Protein AF-A0A7C5N1P1-F1 (afdb_monom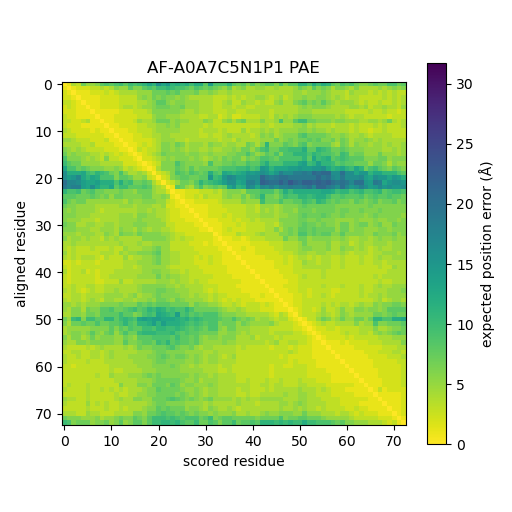er)

Solvent-accessible surface area (backbone atoms only — not comparable to full-atom values): 3959 Å² total; per-residue (Å²): 90,52,58,59,24,19,40,38,52,33,52,38,54,52,48,54,66,75,46,68,89,53,61,67,69,61,56,52,54,54,37,49,66,41,46,54,61,24,53,53,30,46,52,50,44,52,62,71,37,58,86,81,50,56,73,66,56,52,51,50,51,48,50,54,34,32,55,53,34,46,76,75,108

Foldseek 3Di:
DLLVLLLLVLCLVVLLVVVVVDDPVVNVVVSCVSNVVSVVVLVVQCVVCVPVDDPVVSVVVNVVSNVVSNVVD

Structure (mmCIF, N/CA/C/O backbone):
data_AF-A0A7C5N1P1-F1
#
_entry.id   AF-A0A7C5N1P1-F1
#
loop_
_atom_site.group_PDB
_atom_site.id
_atom_site.type_symbol
_atom_site.label_atom_id
_atom_site.label_alt_id
_atom_site.label_comp_id
_atom_site.label_asym_id
_atom_site.label_entity_id
_atom_site.label_seq_id
_atom_site.pdbx_PDB_ins_code
_atom_site.Cartn_x
_atom_site.Cartn_y
_atom_site.Cartn_z
_atom_site.occupancy
_atom_site.B_iso_or_equiv
_atom_site.auth_seq_id
_atom_site.auth_comp_id
_atom_site.auth_asym_id
_atom_site.auth_atom_id
_atom_site.pdbx_PDB_model_num
ATOM 1 N N . MET A 1 1 ? -1.114 -0.365 -9.891 1.00 73.12 1 MET A N 1
ATOM 2 C CA . MET A 1 1 ? -1.214 -1.219 -8.683 1.00 73.12 1 MET A CA 1
ATOM 3 C C . MET A 1 1 ? -0.562 -0.559 -7.477 1.00 73.12 1 MET A C 1
ATOM 5 O O . MET A 1 1 ? -1.265 -0.362 -6.500 1.00 73.12 1 MET A O 1
ATOM 9 N N . LEU A 1 2 ? 0.700 -0.118 -7.565 1.00 81.56 2 LEU A N 1
ATOM 10 C CA . LEU A 1 2 ? 1.390 0.575 -6.461 1.00 81.56 2 LEU A CA 1
ATOM 11 C C . LEU A 1 2 ? 0.644 1.818 -5.954 1.00 81.56 2 LEU A C 1
ATOM 13 O O . LEU A 1 2 ? 0.431 1.948 -4.762 1.00 81.56 2 LEU A O 1
ATOM 17 N N . LEU A 1 3 ? 0.123 2.658 -6.853 1.00 81.62 3 LEU A N 1
ATOM 18 C CA . LEU A 1 3 ? -0.643 3.854 -6.470 1.00 81.62 3 LEU A CA 1
ATOM 19 C C . LEU A 1 3 ? -1.921 3.531 -5.669 1.00 81.62 3 LEU A C 1
ATOM 21 O O . LEU A 1 3 ? -2.269 4.231 -4.727 1.00 81.62 3 LEU A O 1
ATOM 25 N N . LEU A 1 4 ? -2.599 2.431 -6.017 1.00 83.56 4 LEU A N 1
ATOM 26 C CA . LEU A 1 4 ? -3.776 1.954 -5.289 1.00 83.56 4 LEU A CA 1
ATOM 27 C C . LEU A 1 4 ? -3.382 1.355 -3.927 1.00 83.56 4 LEU A C 1
ATOM 29 O O . LEU A 1 4 ? -4.067 1.602 -2.941 1.00 83.56 4 LEU A O 1
ATOM 33 N N . SER A 1 5 ? -2.251 0.639 -3.864 1.00 84.19 5 SER A N 1
ATOM 34 C CA . SER A 1 5 ? -1.628 0.169 -2.614 1.00 84.19 5 SER A CA 1
ATOM 35 C C . SER A 1 5 ? -1.343 1.348 -1.675 1.00 84.19 5 SER A C 1
ATOM 37 O O . SER A 1 5 ? -1.780 1.373 -0.528 1.00 84.19 5 SER A O 1
ATOM 39 N N . SER A 1 6 ? -0.685 2.385 -2.196 1.00 85.38 6 SER A N 1
ATOM 40 C CA . SER A 1 6 ? -0.320 3.593 -1.457 1.00 85.38 6 SER A CA 1
ATOM 41 C C . SER A 1 6 ? -1.539 4.385 -0.958 1.00 85.38 6 SER A C 1
ATOM 43 O O . SER A 1 6 ? -1.508 4.901 0.157 1.00 85.38 6 SER A O 1
ATOM 45 N N . LEU A 1 7 ? -2.634 4.438 -1.727 1.00 85.94 7 LEU A N 1
ATOM 46 C CA . LEU A 1 7 ? -3.901 5.038 -1.283 1.00 85.94 7 LEU A CA 1
ATOM 47 C C . LEU A 1 7 ? -4.536 4.266 -0.120 1.00 85.94 7 LEU A C 1
ATOM 49 O O . LEU A 1 7 ? -4.936 4.878 0.868 1.00 85.94 7 LEU A O 1
ATOM 53 N N . LEU A 1 8 ? -4.613 2.933 -0.208 1.00 86.12 8 LEU A N 1
ATOM 54 C CA . LEU A 1 8 ? -5.159 2.099 0.873 1.00 86.12 8 LEU A CA 1
ATOM 55 C C . LEU A 1 8 ? -4.359 2.270 2.170 1.00 86.12 8 LEU A C 1
ATOM 57 O O . LEU A 1 8 ? -4.953 2.410 3.240 1.00 86.12 8 LEU A O 1
ATOM 61 N N . MET A 1 9 ? -3.030 2.336 2.060 1.00 84.62 9 MET A N 1
ATOM 62 C CA . MET A 1 9 ? -2.139 2.614 3.187 1.00 84.62 9 MET A CA 1
ATOM 63 C C . MET A 1 9 ? -2.428 3.987 3.817 1.00 84.62 9 MET A C 1
ATOM 65 O O . MET A 1 9 ? -2.548 4.088 5.039 1.00 84.62 9 MET A O 1
ATOM 69 N N . ALA A 1 10 ? -2.601 5.033 3.000 1.00 86.56 10 ALA A N 1
ATOM 70 C CA . ALA A 1 10 ? -2.933 6.375 3.482 1.00 86.56 10 ALA A CA 1
ATOM 71 C C . ALA A 1 10 ? -4.275 6.395 4.239 1.00 86.56 10 ALA A C 1
ATOM 73 O O . ALA A 1 10 ? -4.349 6.917 5.353 1.00 86.56 10 ALA A O 1
ATOM 74 N N . PHE A 1 11 ? -5.316 5.748 3.702 1.00 83.88 11 PHE A N 1
ATOM 75 C CA . PHE A 1 11 ? -6.611 5.635 4.382 1.00 83.88 11 PHE A CA 1
ATOM 76 C C . PHE A 1 11 ? -6.540 4.823 5.680 1.00 83.88 11 PHE A C 1
ATOM 78 O O . PHE A 1 11 ? -7.163 5.212 6.670 1.00 83.88 11 PHE A O 1
ATOM 85 N N . ALA A 1 12 ? -5.783 3.723 5.708 1.00 83.81 12 ALA A N 1
ATOM 86 C CA . ALA A 1 12 ? -5.605 2.912 6.912 1.00 83.81 12 ALA A CA 1
ATOM 87 C C . ALA A 1 12 ? -4.904 3.705 8.027 1.00 83.81 12 ALA A C 1
ATOM 89 O O . ALA A 1 12 ? -5.337 3.674 9.183 1.00 83.81 12 ALA A O 1
ATOM 90 N N . TRP A 1 13 ? -3.867 4.466 7.675 1.00 79.94 13 TRP A N 1
ATOM 91 C CA . TRP A 1 13 ? -3.141 5.317 8.614 1.00 79.94 13 TRP A CA 1
ATOM 92 C C . TRP A 1 13 ? -4.010 6.470 9.139 1.00 79.94 13 TRP A C 1
ATOM 94 O O . TRP A 1 13 ? -4.110 6.667 10.355 1.00 79.94 13 TRP A O 1
ATOM 104 N N . LEU A 1 14 ? -4.719 7.178 8.252 1.00 81.50 14 LEU A N 1
ATOM 105 C CA . LEU A 1 14 ? -5.605 8.279 8.643 1.00 81.50 14 LEU A CA 1
ATOM 106 C C . LEU A 1 14 ? -6.789 7.784 9.488 1.00 81.50 14 LEU A C 1
ATOM 108 O O . LEU A 1 14 ? -7.161 8.406 10.486 1.00 81.50 14 LEU A O 1
ATOM 112 N N . GLY A 1 15 ? -7.358 6.635 9.116 1.00 77.88 15 GLY A N 1
ATOM 113 C CA . GLY A 1 15 ? -8.406 5.958 9.872 1.00 77.88 15 GLY A CA 1
ATOM 114 C C . GLY A 1 15 ? -7.945 5.624 11.289 1.00 77.88 15 GLY A C 1
ATOM 115 O O . GLY A 1 15 ? -8.643 5.937 12.254 1.00 77.88 15 GLY A O 1
ATOM 116 N N . HIS A 1 16 ? -6.737 5.082 11.445 1.00 76.25 16 HIS A N 1
ATOM 117 C CA . HIS A 1 16 ? -6.181 4.778 12.762 1.00 76.25 16 HIS A CA 1
ATOM 118 C C . HIS A 1 16 ? -6.047 6.029 13.653 1.00 76.25 16 HIS A C 1
ATOM 120 O O . HIS A 1 16 ? -6.392 5.987 14.835 1.00 76.25 16 HIS A O 1
ATOM 126 N N . ILE A 1 17 ? -5.619 7.168 13.096 1.00 74.62 17 ILE A N 1
ATOM 127 C CA . ILE A 1 17 ? -5.507 8.432 13.848 1.00 74.62 17 ILE A CA 1
ATOM 128 C C . ILE A 1 17 ? -6.889 8.995 14.203 1.00 74.62 17 ILE A C 1
ATOM 130 O O . ILE A 1 17 ? -7.115 9.427 15.337 1.00 74.62 17 ILE A O 1
ATOM 134 N N . ARG A 1 18 ? -7.839 8.968 13.261 1.00 73.38 18 ARG A N 1
ATOM 135 C CA . ARG A 1 18 ? -9.180 9.544 13.445 1.00 73.38 18 ARG A CA 1
ATOM 136 C C . ARG A 1 18 ? -10.052 8.736 14.411 1.00 73.38 18 ARG A C 1
ATOM 138 O O . ARG A 1 18 ? -10.888 9.314 15.102 1.00 73.38 18 ARG A O 1
ATOM 145 N N . PHE A 1 19 ? -9.842 7.423 14.509 1.00 72.50 19 PHE A N 1
ATOM 146 C CA . PHE A 1 19 ? -10.611 6.527 15.380 1.00 72.50 19 PHE A CA 1
ATOM 147 C C . PHE A 1 19 ? -9.903 6.169 16.696 1.00 72.50 19 PHE A C 1
ATOM 149 O O . PHE A 1 19 ? -10.224 5.152 17.308 1.00 72.50 19 PHE A O 1
ATOM 156 N N . ARG A 1 20 ? -9.016 7.038 17.206 1.00 65.69 20 ARG A 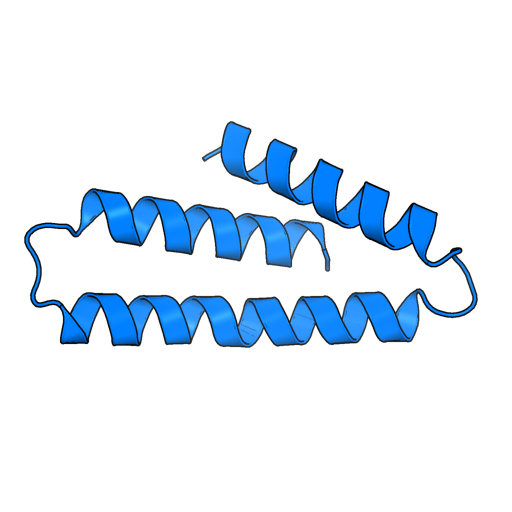N 1
ATOM 157 C CA . ARG A 1 20 ? -8.273 6.812 18.466 1.00 65.69 20 ARG A CA 1
ATOM 158 C C . ARG A 1 20 ? -9.155 6.584 19.708 1.00 65.69 20 ARG A C 1
ATOM 160 O O . ARG A 1 20 ? -8.694 6.018 20.689 1.00 65.69 20 ARG A O 1
ATOM 167 N N . GLN A 1 21 ? -10.409 7.039 19.675 1.00 68.62 21 GLN A N 1
ATOM 168 C CA . GLN A 1 21 ? -11.400 6.897 20.757 1.00 68.62 21 GLN A CA 1
ATOM 169 C C .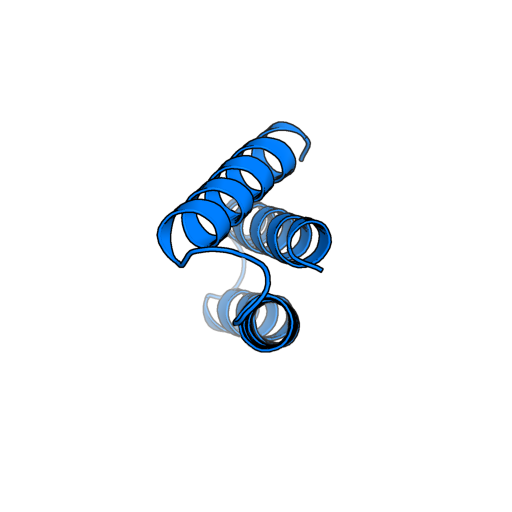 GLN A 1 21 ? -12.183 5.5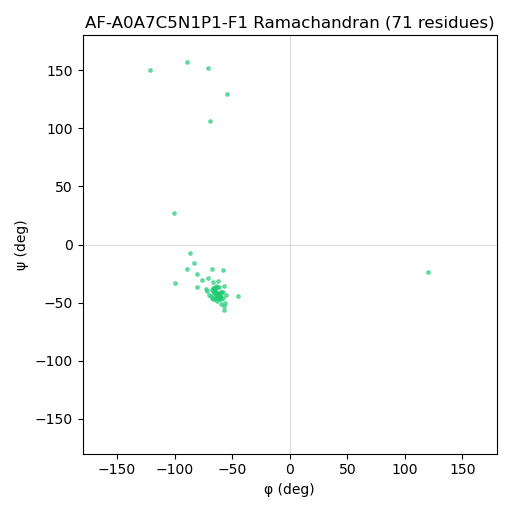65 20.706 1.00 68.62 21 GLN A C 1
ATOM 171 O O . GLN A 1 21 ? -12.990 5.292 21.592 1.00 68.62 21 GLN A O 1
ATOM 176 N N . ARG A 1 22 ? -12.017 4.746 19.655 1.00 65.50 22 ARG A N 1
ATOM 177 C CA . ARG A 1 22 ? -12.712 3.454 19.508 1.00 65.50 22 ARG A CA 1
ATOM 178 C C . ARG A 1 22 ? -11.903 2.319 20.144 1.00 65.50 22 ARG A C 1
ATOM 180 O O . ARG A 1 22 ? -10.691 2.412 20.297 1.00 65.50 22 ARG A O 1
ATOM 187 N N . SER A 1 23 ? -12.594 1.234 20.506 1.00 77.25 23 SER A N 1
ATOM 188 C CA . SER A 1 23 ? -11.981 0.046 21.112 1.00 77.25 23 SER A CA 1
ATOM 189 C C . SER A 1 23 ? -10.842 -0.494 20.240 1.00 77.25 23 SER A C 1
ATOM 191 O O . SER A 1 23 ? -11.038 -0.728 19.044 1.00 77.25 23 SER A O 1
ATOM 193 N N . TYR A 1 24 ? -9.674 -0.717 20.847 1.00 77.06 24 TYR A N 1
ATOM 194 C CA . TYR A 1 24 ? -8.434 -1.149 20.189 1.00 77.06 24 TYR A CA 1
ATOM 195 C C . TYR A 1 24 ? -8.645 -2.293 19.182 1.00 77.06 24 TYR A C 1
ATOM 197 O O . TYR A 1 24 ? -8.187 -2.219 18.044 1.00 77.06 24 TYR A O 1
ATOM 205 N N . TYR A 1 25 ? -9.430 -3.305 19.560 1.00 80.44 25 TYR A N 1
ATOM 206 C CA . TYR A 1 25 ? -9.701 -4.474 18.719 1.00 80.44 25 TYR A CA 1
ATOM 207 C C . TYR A 1 25 ? -10.449 -4.137 17.424 1.00 80.44 25 TYR A C 1
ATOM 209 O O . TYR A 1 25 ? -10.181 -4.731 16.383 1.0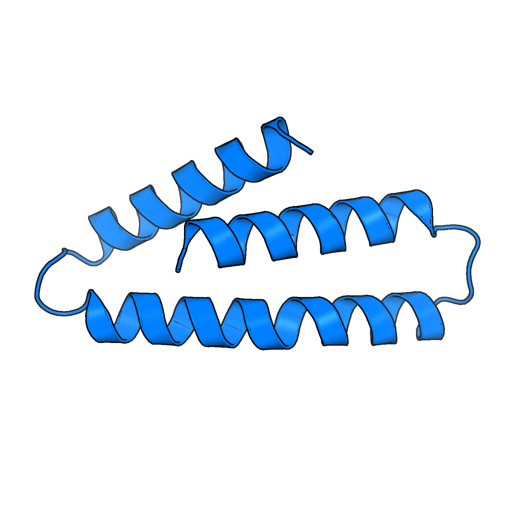0 80.44 25 TYR A O 1
ATOM 217 N N . THR A 1 26 ? -11.363 -3.163 17.463 1.00 80.25 26 THR A N 1
ATOM 218 C CA . THR A 1 26 ? -12.111 -2.742 16.267 1.00 80.25 26 THR A CA 1
ATOM 219 C C . THR A 1 26 ? -11.231 -1.970 15.289 1.00 80.25 26 THR A C 1
ATOM 221 O O . THR A 1 26 ? -11.308 -2.203 14.085 1.00 80.25 26 THR A O 1
ATOM 224 N N . ALA A 1 27 ? -10.349 -1.106 15.800 1.00 80.25 27 ALA A N 1
ATOM 225 C CA . ALA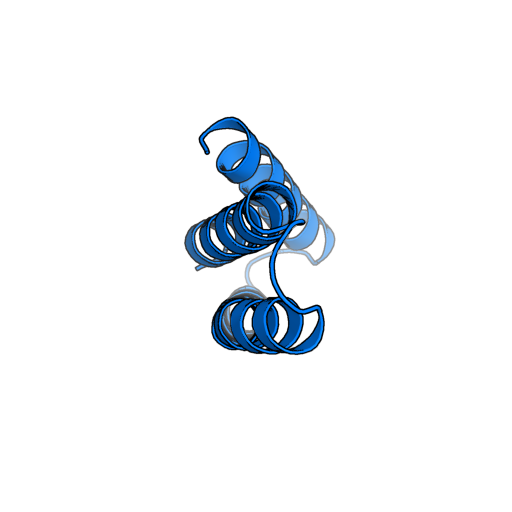 A 1 27 ? -9.380 -0.390 14.978 1.00 80.25 27 ALA A CA 1
ATOM 226 C C . ALA A 1 27 ? -8.359 -1.352 14.346 1.00 80.25 27 ALA A C 1
ATOM 228 O O . ALA A 1 27 ? -8.034 -1.206 13.170 1.00 80.25 27 ALA A O 1
ATOM 229 N N . LEU A 1 28 ? -7.915 -2.368 15.097 1.00 82.75 28 LEU A N 1
ATOM 230 C CA . LEU A 1 28 ? -7.012 -3.414 14.614 1.00 82.75 28 LEU A CA 1
ATOM 231 C C . LEU A 1 28 ? -7.644 -4.270 13.505 1.00 82.75 28 LEU A C 1
ATOM 233 O O . LEU A 1 28 ? -7.014 -4.518 12.482 1.00 82.75 28 LEU A O 1
ATOM 237 N N . ALA A 1 29 ? -8.893 -4.708 13.678 1.00 84.62 29 ALA A N 1
ATOM 238 C CA . ALA A 1 29 ? -9.573 -5.525 12.673 1.00 84.62 29 ALA A CA 1
ATOM 239 C C . ALA A 1 29 ? -9.816 -4.750 11.365 1.00 84.62 29 ALA A C 1
ATOM 241 O O . ALA A 1 29 ? -9.598 -5.282 10.277 1.00 84.62 29 ALA A O 1
ATOM 242 N N . LEU A 1 30 ? -10.225 -3.479 11.460 1.00 83.00 30 LEU A N 1
ATOM 243 C CA . LEU A 1 30 ? -10.439 -2.626 10.287 1.00 83.00 30 LEU A CA 1
ATOM 244 C C . LEU A 1 30 ? -9.133 -2.292 9.559 1.00 83.00 30 LEU A C 1
ATOM 246 O O . LEU A 1 30 ? -9.118 -2.284 8.329 1.00 83.00 30 LEU A O 1
ATOM 250 N N . SER A 1 31 ? -8.037 -2.045 10.287 1.00 82.56 31 SER A N 1
ATOM 251 C CA . SER A 1 31 ? -6.739 -1.796 9.652 1.00 82.56 31 SER A CA 1
ATOM 252 C C . SER A 1 31 ? -6.239 -3.035 8.911 1.00 82.56 31 SER A C 1
ATOM 254 O O . SER A 1 31 ? -5.789 -2.919 7.775 1.00 82.56 31 SER A O 1
ATOM 256 N N . TRP A 1 32 ? -6.409 -4.229 9.481 1.00 84.56 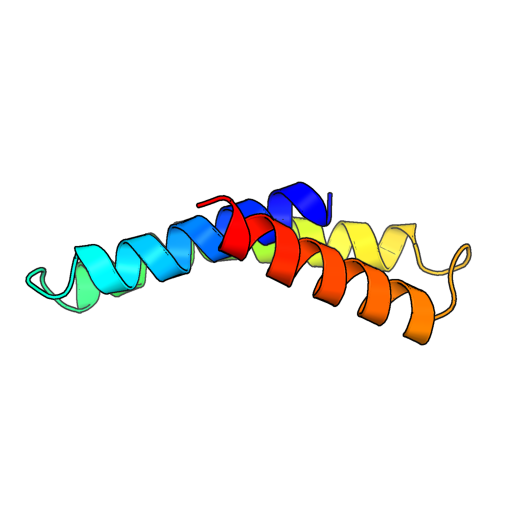32 TRP A N 1
ATOM 257 C CA . TRP A 1 32 ? -6.082 -5.487 8.807 1.00 84.56 32 TRP A CA 1
ATOM 258 C C . TRP A 1 32 ? -6.894 -5.718 7.531 1.00 84.56 32 TRP A C 1
ATOM 260 O O . TRP A 1 32 ? -6.329 -6.127 6.516 1.00 84.56 32 TRP A O 1
ATOM 270 N N . LEU A 1 33 ? -8.194 -5.411 7.546 1.00 85.44 33 LEU A N 1
ATOM 271 C CA . LEU A 1 33 ? -9.040 -5.522 6.352 1.00 85.44 33 LEU A CA 1
ATOM 272 C C . LEU A 1 33 ? -8.590 -4.589 5.219 1.00 85.44 33 LEU A C 1
ATOM 274 O O . LEU A 1 33 ? -8.741 -4.944 4.053 1.00 85.44 33 LEU A O 1
ATOM 278 N N . LEU A 1 34 ? -8.019 -3.427 5.547 1.00 85.38 34 LEU A N 1
ATOM 279 C CA . LEU A 1 34 ? -7.461 -2.492 4.565 1.00 85.38 34 LEU A CA 1
ATOM 280 C C . LEU A 1 34 ? -6.051 -2.888 4.094 1.00 85.38 34 LEU A C 1
ATOM 282 O O . LEU A 1 34 ? -5.739 -2.723 2.916 1.00 85.38 34 LEU A O 1
ATOM 286 N N . VAL A 1 35 ? -5.217 -3.435 4.982 1.00 85.94 35 VAL A N 1
ATOM 287 C CA . VAL A 1 35 ? -3.821 -3.814 4.684 1.00 85.94 35 VAL A CA 1
ATOM 288 C C . VAL A 1 35 ? -3.723 -5.112 3.867 1.00 85.94 35 VAL A C 1
ATOM 290 O O . VAL A 1 35 ? -2.820 -5.262 3.049 1.00 85.94 35 VAL A O 1
ATOM 293 N N . LEU A 1 36 ? -4.658 -6.054 4.017 1.00 88.62 36 LEU A N 1
ATOM 294 C CA . LEU A 1 36 ? -4.663 -7.306 3.242 1.00 88.62 36 LEU A CA 1
ATOM 295 C C . LEU A 1 36 ? -4.694 -7.108 1.709 1.00 88.62 36 LEU A C 1
ATOM 297 O O . LEU A 1 36 ? -3.836 -7.674 1.026 1.00 88.62 36 LEU A O 1
ATOM 301 N N . PRO A 1 37 ? -5.631 -6.332 1.128 1.00 88.12 37 PRO A N 1
ATOM 302 C CA . PRO A 1 37 ? -5.635 -6.070 -0.312 1.00 88.12 37 PRO A CA 1
ATOM 303 C C . PRO A 1 37 ? -4.430 -5.232 -0.756 1.00 88.12 37 PRO A C 1
ATOM 305 O O . PRO A 1 37 ? -3.915 -5.443 -1.852 1.00 88.12 37 PRO A O 1
ATOM 308 N N . GLU A 1 38 ? -3.946 -4.328 0.097 1.00 89.31 38 GLU A N 1
ATOM 309 C CA . GLU A 1 38 ? -2.744 -3.519 -0.135 1.00 89.31 38 GLU A CA 1
ATOM 310 C C . GLU A 1 38 ? -1.507 -4.412 -0.327 1.00 89.31 38 GLU A C 1
ATOM 312 O O . GLU A 1 38 ? -0.854 -4.358 -1.370 1.00 89.31 38 GLU A O 1
ATOM 317 N N . TYR A 1 39 ? -1.271 -5.350 0.590 1.00 88.44 39 TYR A N 1
ATOM 318 C CA . TYR A 1 39 ? -0.183 -6.323 0.484 1.00 88.44 39 TYR A CA 1
ATOM 319 C C . TYR A 1 39 ? -0.254 -7.169 -0.799 1.00 88.44 39 TYR A C 1
ATOM 321 O O . TYR A 1 39 ? 0.759 -7.406 -1.463 1.00 88.44 39 TYR A O 1
ATOM 329 N N . LEU A 1 40 ? -1.460 -7.591 -1.187 1.00 90.75 40 LEU A N 1
ATOM 330 C CA . LEU A 1 40 ? -1.688 -8.404 -2.384 1.00 90.75 40 LEU A CA 1
ATOM 331 C C . LEU A 1 40 ? -1.352 -7.631 -3.670 1.00 90.75 40 LEU A C 1
ATOM 333 O O . LEU A 1 40 ? -0.706 -8.171 -4.573 1.00 90.75 40 LEU A O 1
ATOM 337 N N . LEU A 1 41 ? -1.724 -6.348 -3.727 1.00 88.88 41 LEU A N 1
ATOM 338 C CA . LEU A 1 41 ? -1.352 -5.440 -4.816 1.00 88.88 41 LEU A CA 1
ATOM 339 C C . LEU A 1 41 ? 0.161 -5.211 -4.871 1.00 88.88 41 LEU A C 1
ATOM 341 O O . LEU A 1 41 ? 0.721 -5.140 -5.967 1.00 88.88 41 LEU A O 1
ATOM 345 N N . ASN A 1 42 ? 0.815 -5.123 -3.713 1.00 87.38 42 ASN A N 1
ATOM 346 C CA . ASN A 1 42 ? 2.257 -4.923 -3.615 1.00 87.38 42 ASN A CA 1
ATOM 347 C C . ASN A 1 42 ? 3.030 -6.150 -4.131 1.00 87.38 42 ASN A C 1
ATOM 349 O O . ASN A 1 42 ? 3.916 -6.018 -4.976 1.00 87.38 42 ASN A O 1
ATOM 353 N N . ILE A 1 43 ? 2.630 -7.363 -3.728 1.00 89.12 43 ILE A N 1
ATOM 354 C CA . ILE A 1 43 ? 3.207 -8.610 -4.262 1.00 89.12 43 ILE A CA 1
ATOM 355 C C . ILE A 1 43 ? 3.004 -8.713 -5.772 1.00 89.12 43 ILE A C 1
ATOM 357 O O . ILE A 1 43 ? 3.942 -9.064 -6.488 1.00 89.12 43 ILE A O 1
ATOM 361 N N . ALA A 1 44 ? 1.793 -8.440 -6.263 1.00 89.06 44 ALA A N 1
ATOM 362 C CA . ALA A 1 44 ? 1.499 -8.519 -7.689 1.00 89.06 44 ALA A CA 1
ATOM 363 C C . ALA A 1 44 ? 2.352 -7.521 -8.486 1.00 89.06 44 ALA A C 1
ATOM 365 O O . ALA A 1 44 ? 2.956 -7.893 -9.492 1.00 89.06 44 ALA A O 1
ATOM 366 N N . ALA A 1 45 ? 2.477 -6.285 -7.994 1.00 87.94 45 ALA A N 1
ATOM 367 C CA . ALA A 1 45 ? 3.309 -5.261 -8.614 1.00 87.94 45 ALA A CA 1
ATOM 368 C C . ALA A 1 45 ? 4.793 -5.652 -8.632 1.00 87.94 45 ALA A C 1
ATOM 370 O O . ALA A 1 45 ? 5.457 -5.4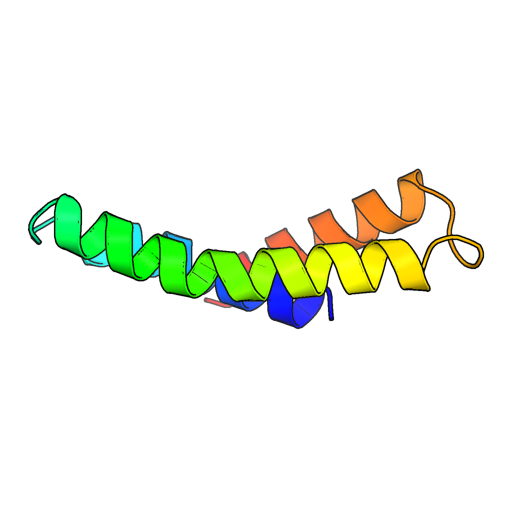79 -9.654 1.00 87.94 45 ALA A O 1
ATOM 371 N N . ILE A 1 46 ? 5.306 -6.220 -7.537 1.00 88.06 46 ILE A N 1
ATOM 372 C CA . ILE A 1 46 ? 6.703 -6.653 -7.467 1.00 88.06 46 ILE A CA 1
ATOM 373 C C . ILE A 1 46 ? 6.949 -7.845 -8.392 1.00 88.06 46 ILE A C 1
ATOM 375 O O . ILE A 1 46 ? 7.923 -7.857 -9.136 1.00 88.06 46 ILE A O 1
ATOM 379 N N . ARG A 1 47 ? 6.058 -8.837 -8.405 1.00 88.75 47 ARG A N 1
ATOM 380 C CA . ARG A 1 47 ? 6.209 -10.019 -9.264 1.00 88.75 47 ARG A CA 1
ATOM 381 C C . ARG A 1 47 ? 6.110 -9.695 -10.749 1.00 88.75 47 ARG A C 1
ATOM 383 O O . ARG A 1 47 ? 6.858 -10.273 -11.526 1.00 88.75 47 ARG A O 1
ATOM 390 N N . TRP A 1 48 ? 5.211 -8.798 -11.143 1.00 87.81 48 TRP A N 1
ATOM 391 C CA . TRP A 1 48 ? 5.063 -8.405 -12.547 1.00 87.81 48 TRP A CA 1
ATOM 392 C C . TRP A 1 48 ? 6.096 -7.374 -13.004 1.00 87.81 48 TRP A C 1
ATOM 394 O O . TRP A 1 48 ? 6.400 -7.325 -14.190 1.00 87.81 48 TRP A O 1
ATOM 404 N N . GLY A 1 49 ? 6.655 -6.574 -12.093 1.00 84.00 49 GLY A N 1
ATOM 405 C CA . GLY A 1 49 ? 7.755 -5.656 -12.408 1.00 84.00 49 GLY A CA 1
ATOM 406 C C . GLY A 1 49 ? 9.139 -6.315 -12.397 1.00 84.00 49 GLY A C 1
ATOM 407 O O . GLY A 1 49 ? 10.094 -5.744 -12.927 1.00 84.00 49 GLY A O 1
ATOM 408 N N . HIS A 1 50 ? 9.261 -7.511 -11.808 1.00 79.31 50 HIS A N 1
ATOM 409 C CA . HIS A 1 50 ? 10.514 -8.255 -11.752 1.00 79.31 50 HIS A CA 1
ATOM 410 C C . HIS A 1 50 ? 10.893 -8.756 -13.153 1.00 79.31 50 HIS A C 1
ATOM 412 O O . HIS A 1 50 ? 10.273 -9.672 -13.687 1.00 79.31 50 HIS A O 1
ATOM 418 N N . GLY A 1 51 ? 11.902 -8.126 -13.757 1.00 82.88 51 GLY A N 1
ATOM 419 C CA . GLY A 1 51 ? 12.350 -8.388 -15.130 1.00 82.88 51 GLY A CA 1
ATOM 420 C C . GLY A 1 51 ? 12.259 -7.167 -16.048 1.00 82.88 51 GLY A C 1
ATOM 421 O O . GLY A 1 51 ? 13.027 -7.080 -17.001 1.00 82.88 51 GLY A O 1
ATOM 422 N N . THR A 1 52 ? 11.394 -6.196 -15.737 1.00 87.00 52 THR A N 1
ATOM 423 C CA . THR A 1 52 ? 11.335 -4.904 -16.447 1.00 87.00 52 THR A CA 1
ATOM 424 C C . THR A 1 52 ? 12.060 -3.790 -15.696 1.00 87.00 52 THR A C 1
ATOM 426 O O . THR A 1 52 ? 12.632 -2.906 -16.325 1.00 87.00 52 THR A O 1
ATOM 429 N N . TYR A 1 53 ? 12.055 -3.831 -14.361 1.00 88.25 53 TYR A N 1
ATOM 430 C CA . TYR A 1 53 ? 12.694 -2.833 -13.503 1.00 88.25 53 TYR A CA 1
ATOM 431 C C . TYR A 1 53 ? 13.737 -3.472 -12.582 1.00 88.25 53 TYR A C 1
ATOM 433 O O . TYR A 1 53 ? 13.609 -4.625 -12.164 1.00 88.25 53 TYR A O 1
ATOM 441 N N . LEU A 1 54 ? 14.766 -2.697 -12.234 1.00 90.69 54 LEU A N 1
ATOM 442 C CA . LEU A 1 54 ? 15.715 -3.050 -11.178 1.00 90.69 54 LEU A CA 1
ATOM 443 C C . LEU A 1 54 ? 15.027 -2.942 -9.810 1.00 90.69 54 LEU A C 1
ATOM 445 O O . LEU A 1 54 ? 14.143 -2.109 -9.615 1.00 90.69 54 LEU A O 1
ATOM 449 N N . GLY A 1 55 ? 15.480 -3.722 -8.825 1.00 86.69 55 GLY A N 1
ATOM 450 C CA . GLY A 1 55 ? 14.899 -3.686 -7.476 1.00 86.69 55 GLY A CA 1
ATOM 451 C C . GLY A 1 55 ? 14.926 -2.291 -6.832 1.00 86.69 55 GLY A C 1
ATOM 452 O O . GLY A 1 55 ? 13.970 -1.909 -6.162 1.00 86.69 55 GLY A O 1
ATOM 453 N N . GLY A 1 56 ? 15.979 -1.507 -7.095 1.00 89.75 56 GLY A N 1
ATOM 454 C CA . GLY A 1 56 ? 16.088 -0.120 -6.628 1.00 89.75 56 GLY A CA 1
ATOM 455 C C . GLY A 1 56 ? 15.027 0.806 -7.229 1.00 89.75 56 GLY A C 1
ATOM 456 O O . GLY A 1 56 ? 14.389 1.558 -6.499 1.00 89.75 56 GLY A O 1
ATOM 457 N N . GLU A 1 57 ? 14.769 0.689 -8.533 1.00 88.94 57 GLU A N 1
ATOM 458 C CA . GLU A 1 57 ? 13.750 1.479 -9.240 1.00 88.94 57 GLU A CA 1
ATOM 459 C C . GLU A 1 57 ? 12.348 1.173 -8.703 1.00 88.94 57 GLU A C 1
ATOM 461 O O . GLU A 1 57 ? 11.546 2.070 -8.451 1.00 88.94 57 GLU A O 1
ATOM 466 N N . MET A 1 58 ? 12.057 -0.104 -8.452 1.00 89.12 58 MET A N 1
ATOM 467 C CA . MET A 1 58 ? 10.766 -0.531 -7.905 1.00 89.12 58 MET A CA 1
ATOM 468 C C . MET A 1 58 ? 10.548 -0.006 -6.485 1.00 89.12 58 MET A C 1
ATOM 470 O O . MET A 1 58 ? 9.445 0.435 -6.151 1.00 89.12 58 MET A O 1
ATOM 474 N N . ALA A 1 59 ? 11.599 -0.012 -5.661 1.00 87.56 59 ALA A N 1
ATOM 475 C CA . ALA A 1 59 ? 11.559 0.575 -4.328 1.00 87.56 59 ALA A CA 1
ATOM 476 C C . ALA A 1 59 ? 11.328 2.093 -4.391 1.00 87.56 59 ALA A C 1
ATOM 478 O O . ALA A 1 59 ? 10.473 2.606 -3.668 1.00 87.56 59 ALA A O 1
ATOM 479 N N . ALA A 1 60 ? 12.028 2.796 -5.288 1.00 92.12 60 ALA A N 1
ATOM 480 C CA . ALA A 1 60 ? 11.868 4.234 -5.481 1.00 92.12 60 ALA A CA 1
ATOM 481 C C . ALA A 1 60 ? 10.440 4.599 -5.920 1.00 92.12 60 ALA A C 1
ATOM 483 O O . ALA A 1 60 ? 9.825 5.483 -5.325 1.00 92.12 60 ALA A O 1
ATOM 484 N N . ILE A 1 61 ? 9.872 3.882 -6.896 1.00 90.81 61 ILE A N 1
ATOM 485 C CA . ILE A 1 61 ? 8.498 4.111 -7.371 1.00 90.81 61 ILE A CA 1
ATOM 486 C C . ILE A 1 61 ? 7.486 3.915 -6.235 1.00 90.81 61 ILE A C 1
ATOM 488 O O . ILE A 1 61 ? 6.587 4.740 -6.079 1.00 90.81 61 ILE A O 1
ATOM 492 N N . ASN A 1 62 ? 7.643 2.861 -5.429 1.00 88.25 62 ASN A N 1
ATOM 493 C CA . ASN A 1 62 ? 6.746 2.568 -4.309 1.00 88.25 62 ASN A CA 1
ATOM 494 C C . ASN A 1 62 ? 6.821 3.636 -3.198 1.00 88.25 62 ASN A C 1
ATOM 496 O O . ASN A 1 62 ? 5.798 4.065 -2.666 1.00 88.25 62 ASN A O 1
ATOM 500 N N . LEU A 1 63 ? 8.028 4.115 -2.874 1.00 89.75 63 LEU A N 1
ATOM 501 C CA . LEU A 1 63 ? 8.237 5.212 -1.921 1.00 89.75 63 LEU A CA 1
ATOM 502 C C . LEU A 1 63 ? 7.609 6.519 -2.419 1.00 89.75 63 LEU A C 1
ATOM 504 O O . LEU A 1 63 ? 6.852 7.156 -1.685 1.00 89.75 63 LEU A O 1
ATOM 508 N N . CYS A 1 64 ? 7.876 6.894 -3.671 1.00 90.56 64 CYS A N 1
ATOM 509 C CA . CYS A 1 64 ? 7.324 8.105 -4.273 1.00 90.56 64 CYS A CA 1
ATOM 510 C C . CYS A 1 64 ? 5.791 8.064 -4.334 1.00 90.56 64 CYS A C 1
ATOM 512 O O . CYS A 1 64 ? 5.145 9.049 -3.973 1.00 90.56 64 CYS A O 1
ATOM 514 N N . SER A 1 65 ? 5.195 6.933 -4.734 1.00 88.25 65 SER A N 1
ATOM 515 C CA . SER A 1 65 ? 3.735 6.791 -4.745 1.00 88.25 65 SER A CA 1
ATOM 516 C C . SER A 1 65 ? 3.145 6.838 -3.336 1.00 88.25 65 SER A C 1
ATOM 518 O O . SER A 1 65 ? 2.108 7.464 -3.140 1.00 88.25 65 SER A O 1
ATOM 520 N N . GLY A 1 66 ? 3.827 6.249 -2.348 1.00 87.44 66 GLY A N 1
ATOM 521 C CA . GLY A 1 66 ? 3.453 6.312 -0.935 1.00 87.44 66 GLY A CA 1
ATOM 522 C C . GLY A 1 66 ? 3.347 7.744 -0.418 1.00 87.44 66 GLY A C 1
ATOM 523 O O . GLY A 1 66 ? 2.289 8.155 0.058 1.00 87.44 66 GLY A O 1
ATOM 524 N N . VAL A 1 67 ? 4.426 8.516 -0.563 1.00 88.56 67 VAL A N 1
ATOM 525 C CA . VAL A 1 67 ? 4.485 9.917 -0.111 1.00 88.56 67 VAL A CA 1
ATOM 526 C C . VAL A 1 67 ? 3.434 10.768 -0.822 1.00 88.56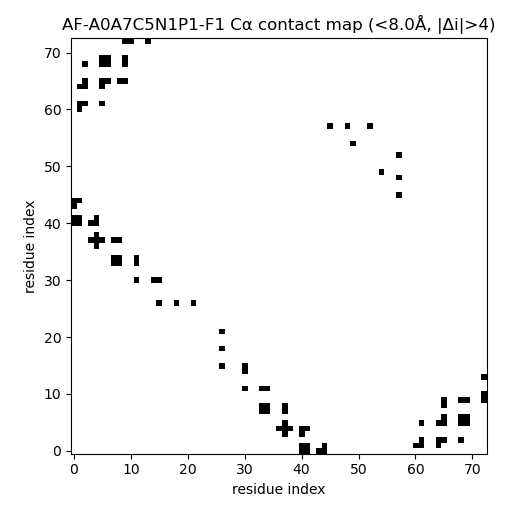 67 VAL A C 1
ATOM 528 O O . VAL A 1 67 ? 2.730 11.538 -0.172 1.00 88.56 67 VAL A O 1
ATOM 531 N N . PHE A 1 68 ? 3.286 10.600 -2.137 1.00 89.50 68 PHE A N 1
ATOM 532 C CA . PHE A 1 68 ? 2.296 11.336 -2.918 1.00 89.50 68 PHE A CA 1
ATOM 533 C C . PHE A 1 68 ? 0.859 11.056 -2.457 1.00 89.50 68 PHE A C 1
ATOM 535 O O . PHE A 1 68 ? 0.087 11.990 -2.257 1.00 89.50 68 PHE A O 1
ATOM 542 N N . CYS A 1 69 ? 0.496 9.787 -2.251 1.00 87.25 69 CYS A N 1
ATOM 543 C CA . CYS A 1 69 ? -0.849 9.418 -1.811 1.00 87.25 69 CYS A CA 1
ATOM 544 C C . CYS A 1 69 ? -1.154 9.900 -0.391 1.00 87.25 69 CYS A C 1
ATOM 546 O O . CYS A 1 69 ? -2.269 10.345 -0.144 1.00 87.25 69 CYS A O 1
ATOM 548 N N . VAL A 1 70 ? -0.180 9.851 0.523 1.00 85.00 70 VAL A N 1
ATOM 549 C CA . VAL A 1 70 ? -0.348 10.389 1.883 1.00 85.00 70 VAL A CA 1
ATOM 550 C C . VAL A 1 70 ? -0.495 11.910 1.865 1.00 85.00 70 VAL A C 1
ATOM 552 O O . VAL A 1 70 ? -1.295 12.437 2.621 1.00 85.00 70 VAL A O 1
ATOM 555 N N . ALA A 1 71 ? 0.224 12.624 0.996 1.00 86.56 71 ALA A N 1
ATOM 556 C CA . ALA A 1 71 ? 0.094 14.079 0.881 1.00 86.56 71 ALA A CA 1
ATOM 557 C C . ALA A 1 71 ? -1.269 14.538 0.323 1.00 86.56 71 ALA A C 1
ATOM 559 O O . ALA A 1 71 ? -1.646 15.695 0.503 1.00 86.56 71 ALA A O 1
ATOM 560 N N . LEU A 1 72 ? -1.982 13.657 -0.381 1.00 82.62 72 LEU A N 1
ATOM 561 C CA . LEU A 1 72 ? -3.270 13.946 -1.018 1.00 82.62 72 LEU A CA 1
ATOM 562 C C . LEU A 1 72 ? -4.485 13.692 -0.110 1.00 82.62 72 LEU A C 1
ATOM 564 O O . LEU A 1 72 ? -5.564 14.207 -0.405 1.00 82.62 72 LEU A O 1
ATOM 568 N N . VAL A 1 73 ? -4.328 12.868 0.931 1.00 78.44 73 VAL A N 1
ATOM 569 C CA . VAL A 1 73 ? -5.394 12.411 1.845 1.00 78.44 73 VAL A CA 1
ATOM 570 C C . VAL A 1 73 ? -5.361 13.205 3.145 1.00 78.44 73 VAL A C 1
ATOM 572 O O . VAL A 1 73 ? -6.455 13.620 3.591 1.00 78.44 73 VAL A O 1
#

Radius of gyration: 13.84 Å; Cα contacts (8 Å, |Δi|>4): 55; chains: 1; bounding box: 29×24×38 Å

Sequence (73 aa):
MLLLSSLLMAFAWLGHIRFRQRSYYTALALSWLLVLPEYLLNIAAIRWGHGTYLGGEMAAINLCSGVFCVALV

Mean predicted aligned error: 5.02 Å

Nearest PDB structures (foldseek):
  7szt-assembly1_B  TM=5.484E-01  e=8.002E+00  Clostridiales bacterium oral taxon 876

pLDDT: mean 84.07, std 5.84, range [65.5, 92.12]

Secondary structure (DSSP, 8-state):
-HHHHHHHHHHHHHHHHHTTTS-HHHHHHHHHHHHHHHHHHHHHHHHHHBTTB-HHHHHHHHHHHHHHHHHH-